Protein AF-A0A5J5ECA5-F1 (afdb_monomer)

Structure (mmCIF, N/CA/C/O backbone):
data_AF-A0A5J5ECA5-F1
#
_entry.id   AF-A0A5J5ECA5-F1
#
loop_
_atom_site.group_PDB
_atom_site.id
_atom_site.type_symbol
_atom_site.label_atom_id
_atom_site.label_alt_id
_atom_site.label_comp_id
_atom_site.label_asym_id
_atom_site.label_entity_id
_atom_site.label_seq_id
_atom_site.pdbx_PDB_ins_code
_atom_site.Cartn_x
_atom_site.Cartn_y
_atom_site.Cartn_z
_atom_site.occupancy
_atom_site.B_iso_or_equiv
_atom_site.auth_seq_id
_atom_site.auth_comp_id
_atom_site.auth_asym_id
_atom_site.auth_atom_id
_atom_site.pdbx_PDB_model_num
ATOM 1 N N . MET A 1 1 ? -21.189 52.607 -42.558 1.00 38.62 1 MET A N 1
ATOM 2 C CA . MET A 1 1 ? -21.242 53.157 -41.183 1.00 38.62 1 MET A CA 1
ATOM 3 C C . MET A 1 1 ? -22.085 52.185 -40.364 1.00 38.62 1 MET A C 1
ATOM 5 O O . MET A 1 1 ? -23.172 51.884 -40.812 1.00 38.62 1 MET A O 1
ATOM 9 N N . ALA A 1 2 ? -21.655 51.564 -39.273 1.00 38.00 2 ALA A N 1
ATOM 10 C CA . ALA A 1 2 ? -20.542 51.859 -38.390 1.00 38.00 2 ALA A CA 1
ATOM 11 C C . ALA A 1 2 ? -19.877 50.557 -37.911 1.00 38.00 2 ALA A C 1
ATOM 13 O O . ALA A 1 2 ? -20.542 49.594 -37.538 1.00 38.00 2 ALA A O 1
ATOM 14 N N . HIS A 1 3 ? -18.547 50.570 -37.918 1.00 39.69 3 HIS A N 1
ATOM 15 C CA . HIS A 1 3 ? -17.727 49.720 -37.071 1.00 39.69 3 HIS A CA 1
ATOM 16 C C . HIS A 1 3 ? -17.875 50.184 -35.621 1.00 39.69 3 HIS A C 1
ATOM 18 O O . HIS A 1 3 ? -17.801 51.384 -35.381 1.00 39.69 3 HIS A O 1
ATOM 24 N N . HIS A 1 4 ? -18.006 49.246 -34.681 1.00 34.12 4 HIS A N 1
ATOM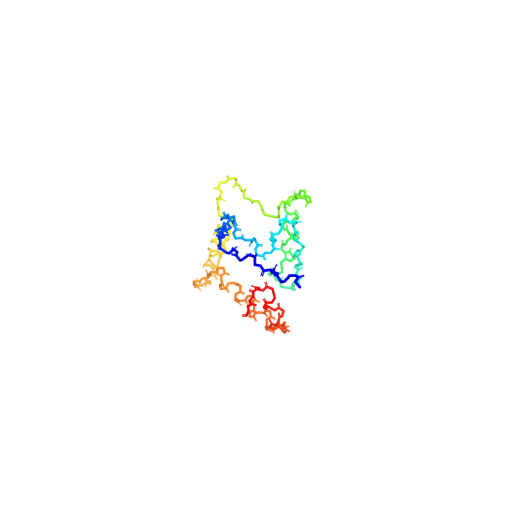 25 C CA . HIS A 1 4 ? -17.319 49.292 -33.383 1.00 34.12 4 HIS A CA 1
ATOM 26 C C . HIS A 1 4 ? -17.554 47.995 -32.592 1.00 34.12 4 HIS A C 1
ATOM 28 O O . HIS A 1 4 ? -18.644 47.776 -32.072 1.00 34.12 4 HIS A O 1
ATOM 34 N N . PRO A 1 5 ? -16.509 47.175 -32.399 1.00 38.56 5 PRO A N 1
ATOM 35 C CA . PRO A 1 5 ? -16.387 46.376 -31.195 1.00 38.56 5 PRO A CA 1
ATOM 36 C C . PRO A 1 5 ? -15.139 46.825 -30.432 1.00 38.56 5 PRO A C 1
ATOM 38 O O . PRO A 1 5 ? -14.019 46.637 -30.896 1.00 38.56 5 PRO A O 1
ATOM 41 N N . GLN A 1 6 ? -15.340 47.415 -29.259 1.00 38.03 6 GLN A N 1
ATOM 42 C CA . GLN A 1 6 ? -14.415 47.425 -28.121 1.00 38.03 6 GLN A CA 1
ATOM 43 C C . GLN A 1 6 ? -15.331 47.474 -26.886 1.00 38.03 6 GLN A C 1
ATOM 45 O O . GLN A 1 6 ? -16.326 48.186 -26.897 1.00 38.03 6 GLN A O 1
ATOM 50 N N . ILE A 1 7 ? -15.133 46.656 -25.855 1.00 32.62 7 ILE A N 1
ATOM 51 C CA . ILE A 1 7 ? -14.225 46.992 -24.758 1.00 32.62 7 ILE A CA 1
ATOM 52 C C . ILE A 1 7 ? -13.631 45.714 -24.156 1.00 32.62 7 ILE A C 1
ATOM 54 O O . ILE A 1 7 ? -14.316 44.759 -23.795 1.00 32.62 7 ILE A O 1
ATOM 58 N N . ARG A 1 8 ? -12.311 45.763 -24.011 1.00 38.69 8 ARG A N 1
ATOM 59 C CA . ARG A 1 8 ? -11.458 44.854 -23.258 1.00 38.69 8 ARG A CA 1
ATOM 60 C C . ARG A 1 8 ? -11.499 45.263 -21.780 1.00 38.69 8 ARG A C 1
ATOM 62 O O . ARG A 1 8 ? -11.117 46.385 -21.469 1.00 38.69 8 ARG A O 1
ATOM 69 N N . THR A 1 9 ? -11.862 44.359 -20.871 1.00 34.31 9 THR A N 1
ATOM 70 C CA . THR A 1 9 ? -11.524 44.478 -19.439 1.00 34.31 9 THR A CA 1
ATOM 71 C C . THR A 1 9 ? -11.070 43.126 -18.876 1.00 34.31 9 THR A C 1
ATOM 73 O O . THR A 1 9 ? -11.844 42.252 -18.507 1.00 34.31 9 THR A O 1
ATOM 76 N N . SER A 1 10 ? -9.752 42.958 -18.813 1.00 37.59 10 SER A N 1
ATOM 77 C CA . SER A 1 10 ? -9.074 42.200 -17.750 1.00 37.59 10 SER A CA 1
ATOM 78 C C . SER A 1 10 ? -8.811 43.195 -16.601 1.00 37.59 10 SER A C 1
ATOM 80 O O . SER A 1 10 ? -8.704 44.380 -16.926 1.00 37.59 10 SER A O 1
ATOM 82 N N . PRO A 1 11 ? -8.641 42.842 -15.307 1.00 44.88 11 PRO A N 1
ATOM 83 C CA . PRO A 1 11 ? -8.675 41.538 -14.641 1.00 44.88 11 PRO A CA 1
ATOM 84 C C . PRO A 1 11 ? -9.573 41.515 -13.376 1.00 44.88 11 PRO A C 1
ATOM 86 O O . PRO A 1 11 ? -9.622 42.461 -12.593 1.00 44.88 11 PRO A O 1
ATOM 89 N N . ARG A 1 12 ? -10.133 40.354 -13.029 1.00 36.66 12 ARG A N 1
ATOM 90 C CA . ARG A 1 12 ? -10.183 39.943 -11.615 1.00 36.66 12 ARG A CA 1
ATOM 91 C C . ARG A 1 12 ? -9.714 38.506 -11.539 1.00 36.66 12 ARG A C 1
ATOM 93 O O . ARG A 1 12 ? -10.473 37.580 -11.810 1.00 36.66 12 ARG A O 1
ATOM 10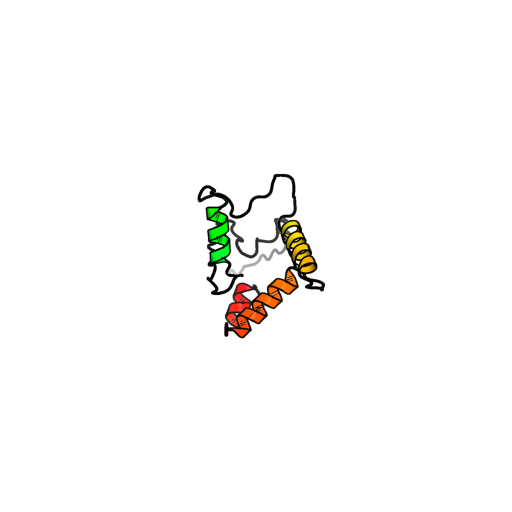0 N N . ARG A 1 13 ? -8.446 38.329 -11.154 1.00 43.25 13 ARG A N 1
ATOM 101 C CA . ARG A 1 13 ? -7.990 37.077 -10.553 1.00 43.25 13 ARG A CA 1
ATOM 102 C C . ARG A 1 13 ? -8.847 36.870 -9.307 1.00 43.25 13 ARG A C 1
ATOM 104 O O . ARG A 1 13 ? -8.543 37.405 -8.246 1.00 43.25 13 ARG A O 1
ATOM 111 N N . ARG A 1 14 ? -9.947 36.133 -9.441 1.00 38.09 14 ARG A N 1
ATOM 112 C CA . ARG A 1 14 ? -10.485 35.402 -8.303 1.00 38.09 14 ARG A CA 1
ATOM 113 C C . ARG A 1 14 ? -9.463 34.311 -8.034 1.00 38.09 14 ARG A C 1
ATOM 115 O O . ARG A 1 14 ? -9.365 33.357 -8.798 1.00 38.09 14 ARG A O 1
ATOM 122 N N . LEU A 1 15 ? -8.638 34.531 -7.012 1.00 42.97 15 LEU A N 1
ATOM 123 C CA . LEU A 1 15 ? -7.931 33.444 -6.349 1.00 42.97 15 LEU A CA 1
ATOM 124 C C . LEU A 1 15 ? -8.984 32.362 -6.076 1.00 42.97 15 LEU A C 1
ATOM 126 O O . LEU A 1 15 ? -10.009 32.690 -5.467 1.00 42.97 15 LEU A O 1
ATOM 130 N N . PRO A 1 16 ? -8.816 31.130 -6.582 1.00 42.03 16 PRO A N 1
ATOM 131 C CA . PRO A 1 16 ? -9.737 30.074 -6.220 1.00 42.03 16 PRO A CA 1
ATOM 132 C C . PRO A 1 16 ? -9.670 29.904 -4.698 1.00 42.03 16 PRO A C 1
ATOM 134 O O . PRO A 1 16 ? -8.580 30.010 -4.122 1.00 42.03 16 PRO A O 1
ATOM 137 N N . PRO A 1 17 ? -10.818 29.694 -4.034 1.00 40.91 17 PRO A N 1
ATOM 138 C CA . PRO A 1 17 ? -10.808 29.375 -2.623 1.00 40.91 17 PRO A CA 1
ATOM 139 C C . PRO A 1 17 ? -9.938 28.131 -2.435 1.00 40.91 17 PRO A C 1
ATOM 141 O O . PRO A 1 17 ? -10.067 27.151 -3.171 1.00 40.91 17 PRO A O 1
ATOM 144 N N . LEU A 1 18 ? -9.009 28.228 -1.486 1.00 47.09 18 LEU A N 1
ATOM 145 C CA . LEU A 1 18 ? -8.214 27.129 -0.957 1.00 47.09 18 LEU A CA 1
ATOM 146 C C . LEU A 1 18 ? -9.169 26.084 -0.370 1.00 47.09 18 LEU A C 1
ATOM 148 O O . LEU A 1 18 ? -9.422 26.069 0.828 1.00 47.09 18 LEU A O 1
ATOM 152 N N . PHE A 1 19 ? -9.724 25.235 -1.226 1.00 42.56 19 PHE A N 1
ATOM 153 C CA . PHE A 1 19 ? -10.330 23.980 -0.827 1.00 42.56 19 PHE A CA 1
ATOM 154 C C . PHE A 1 19 ? -9.433 22.880 -1.357 1.00 42.56 19 PHE A C 1
ATOM 156 O O . PHE A 1 19 ? -9.286 22.716 -2.565 1.00 42.56 19 PHE A O 1
ATOM 163 N N . ASP A 1 20 ? -8.768 22.250 -0.393 1.00 40.91 20 ASP A N 1
ATOM 164 C CA . ASP A 1 20 ? -8.301 20.874 -0.351 1.00 40.91 20 ASP A CA 1
ATOM 165 C C . ASP A 1 20 ? -7.844 20.265 -1.670 1.00 40.91 20 ASP A C 1
ATOM 167 O O . ASP A 1 20 ? -8.610 20.081 -2.612 1.00 40.91 20 ASP A O 1
ATOM 171 N N . THR A 1 21 ? -6.574 19.852 -1.683 1.00 39.47 21 THR A N 1
ATOM 172 C CA . THR A 1 21 ? -6.002 18.978 -2.708 1.00 39.47 21 THR A CA 1
ATOM 173 C C . THR A 1 21 ? -7.065 17.988 -3.191 1.00 39.47 21 THR A C 1
ATOM 175 O O . THR A 1 21 ? -7.519 17.187 -2.362 1.00 39.47 21 THR A O 1
ATOM 178 N N . PRO A 1 22 ? -7.494 18.027 -4.469 1.00 46.09 22 PRO A N 1
ATOM 179 C CA . PRO A 1 22 ? -8.467 17.068 -4.961 1.00 46.09 22 PRO A CA 1
ATOM 180 C C . PRO A 1 22 ? -7.918 15.695 -4.606 1.00 46.09 22 PRO A C 1
ATOM 182 O O . PRO A 1 22 ? -6.746 15.409 -4.893 1.00 46.09 22 PRO A O 1
ATOM 185 N N . ARG A 1 23 ? -8.704 14.882 -3.883 1.00 58.31 23 ARG A N 1
ATOM 186 C CA . ARG A 1 23 ? -8.311 13.499 -3.602 1.00 58.31 23 ARG A CA 1
ATOM 187 C C . ARG A 1 23 ? -7.949 12.929 -4.963 1.00 58.31 23 ARG A C 1
ATOM 189 O O . ARG A 1 23 ? -8.806 12.887 -5.836 1.00 58.31 23 ARG A O 1
ATOM 196 N N . LYS A 1 24 ? -6.670 12.597 -5.170 1.00 61.34 24 LYS A N 1
ATOM 197 C CA . LYS A 1 24 ? -6.104 12.319 -6.507 1.00 61.34 24 LYS A CA 1
ATOM 198 C C . LYS A 1 24 ? -6.906 11.283 -7.297 1.00 61.34 24 LYS A C 1
ATOM 200 O O . LYS A 1 24 ? -6.836 11.247 -8.515 1.00 61.34 24 LYS A O 1
ATOM 205 N N . THR A 1 25 ? -7.646 10.456 -6.577 1.00 58.72 25 THR A N 1
ATOM 206 C CA . THR A 1 25 ? -8.474 9.370 -7.069 1.00 58.72 25 THR A CA 1
ATOM 207 C C . THR A 1 25 ? -9.977 9.662 -7.089 1.00 58.72 25 THR A C 1
ATOM 209 O O . THR A 1 25 ? -10.683 8.920 -7.746 1.00 58.72 25 THR A O 1
ATOM 212 N N . ASP A 1 26 ? -10.486 10.700 -6.420 1.00 72.38 26 ASP A N 1
ATOM 213 C CA . ASP A 1 26 ? -11.919 11.048 -6.404 1.00 72.38 26 ASP A CA 1
ATOM 214 C C . ASP A 1 26 ? -12.122 12.574 -6.270 1.00 72.38 26 ASP A C 1
ATOM 216 O O . ASP A 1 26 ? -12.480 13.076 -5.199 1.00 72.38 26 ASP A O 1
ATOM 220 N N . PRO A 1 27 ? -11.828 13.346 -7.334 1.00 68.44 27 PRO A N 1
ATOM 221 C CA . PRO A 1 27 ? -11.912 14.806 -7.305 1.00 68.44 27 PRO A CA 1
ATOM 222 C C . PRO A 1 27 ? -13.347 15.328 -7.149 1.00 68.44 27 PRO A C 1
ATOM 224 O O . PRO A 1 27 ? -13.529 16.442 -6.667 1.00 68.44 27 PRO A O 1
ATOM 227 N N . PHE A 1 28 ? -14.353 14.532 -7.525 1.00 78.25 28 PHE A N 1
ATOM 228 C CA . PHE A 1 28 ? -15.769 14.904 -7.452 1.00 78.25 28 PHE A CA 1
ATOM 229 C C . PHE A 1 28 ? -16.488 14.330 -6.223 1.00 78.25 28 PHE A C 1
ATOM 231 O O . PHE A 1 28 ? -17.665 14.616 -6.031 1.00 78.25 28 PHE A O 1
ATOM 238 N N . GLN A 1 29 ? -15.783 13.565 -5.379 1.00 72.06 29 GLN A N 1
ATOM 239 C CA . GLN A 1 29 ? -16.308 12.929 -4.162 1.00 72.06 29 GLN A CA 1
ATOM 240 C C . GLN A 1 29 ? -17.515 12.009 -4.412 1.00 72.06 29 GLN A C 1
ATOM 242 O O . GLN A 1 29 ? -18.376 11.849 -3.548 1.00 72.06 29 GLN A O 1
ATOM 247 N N . VAL A 1 30 ? -17.588 11.407 -5.600 1.00 78.62 30 VAL A N 1
ATOM 248 C CA . VAL A 1 30 ? -18.697 10.527 -6.010 1.00 78.62 30 VAL A CA 1
ATOM 249 C C . VAL A 1 30 ? -18.438 9.060 -5.664 1.00 78.62 30 VAL A C 1
ATOM 251 O O . VAL A 1 30 ? -19.320 8.219 -5.827 1.00 78.62 30 VAL A O 1
ATOM 254 N N . GLY A 1 31 ? -17.244 8.748 -5.157 1.00 74.94 31 GLY A N 1
ATOM 255 C CA . GLY A 1 31 ? -16.775 7.387 -4.967 1.00 74.94 31 GLY A CA 1
ATOM 256 C C . GLY A 1 31 ? -16.215 6.802 -6.261 1.00 74.94 31 GLY A C 1
ATOM 257 O O . GLY A 1 31 ? -16.716 7.030 -7.360 1.00 74.94 31 GLY A O 1
ATOM 258 N N . ILE A 1 32 ? -15.152 6.013 -6.125 1.00 79.38 32 ILE A N 1
ATOM 259 C CA . ILE A 1 32 ? -14.544 5.294 -7.243 1.00 79.38 32 ILE A CA 1
ATOM 260 C C . ILE A 1 32 ? -14.492 3.799 -6.970 1.00 79.38 32 ILE A C 1
ATOM 262 O O . ILE A 1 32 ? -14.313 3.358 -5.833 1.00 79.38 32 ILE A O 1
ATOM 266 N N . THR A 1 33 ? -14.601 3.015 -8.039 1.00 81.19 33 THR A N 1
ATOM 267 C CA . THR A 1 33 ? -14.360 1.574 -7.972 1.00 81.19 33 THR A CA 1
ATOM 268 C C . THR A 1 33 ? -12.862 1.317 -8.076 1.00 81.19 33 THR A C 1
ATOM 270 O O . THR A 1 33 ? -12.231 1.683 -9.066 1.00 81.19 33 THR A O 1
ATOM 273 N N . ILE A 1 34 ? -12.290 0.685 -7.049 1.00 79.62 34 ILE A N 1
ATOM 274 C CA . ILE A 1 34 ? -10.889 0.256 -7.038 1.00 79.62 34 ILE A CA 1
ATOM 275 C C . ILE A 1 34 ? -10.854 -1.248 -7.292 1.00 79.62 34 ILE A C 1
ATOM 277 O O . ILE A 1 34 ? -11.279 -2.040 -6.450 1.00 79.62 34 ILE A O 1
ATOM 281 N N . THR A 1 35 ? -10.320 -1.647 -8.443 1.00 84.00 35 THR A N 1
ATOM 282 C CA . THR A 1 35 ? -10.096 -3.060 -8.759 1.00 84.00 35 THR A CA 1
ATOM 283 C C . THR A 1 35 ? -8.823 -3.547 -8.076 1.00 84.00 35 THR A C 1
ATOM 285 O O . THR A 1 35 ? -7.755 -2.960 -8.241 1.00 84.00 35 THR A O 1
ATOM 288 N N . ILE A 1 36 ? -8.925 -4.641 -7.319 1.00 84.25 36 ILE A N 1
ATOM 289 C CA . ILE A 1 36 ? -7.796 -5.267 -6.623 1.00 84.25 36 ILE A CA 1
ATOM 290 C C . ILE A 1 36 ? -7.518 -6.621 -7.274 1.00 84.25 36 ILE A C 1
ATOM 292 O O . ILE A 1 36 ? -8.378 -7.501 -7.275 1.00 84.25 36 ILE A O 1
ATOM 296 N N . ALA A 1 37 ? -6.313 -6.792 -7.815 1.00 85.50 37 ALA A N 1
ATOM 297 C CA . ALA A 1 37 ? -5.895 -8.044 -8.436 1.00 85.50 37 ALA A CA 1
ATOM 298 C C . ALA A 1 37 ? -5.507 -9.093 -7.381 1.00 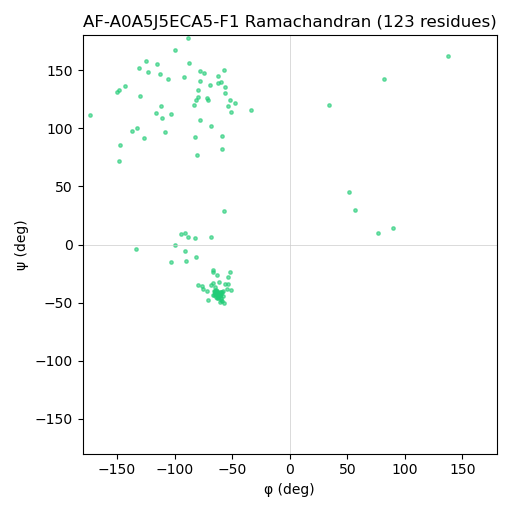85.50 37 ALA A C 1
ATOM 300 O O . ALA A 1 37 ? -4.871 -8.780 -6.372 1.00 85.50 37 ALA A O 1
ATOM 301 N N . ALA A 1 38 ? -5.879 -10.351 -7.617 1.00 90.00 38 ALA A N 1
ATOM 302 C CA . ALA A 1 38 ? -5.439 -11.466 -6.788 1.00 90.00 38 ALA A CA 1
ATOM 303 C C . ALA A 1 38 ? -4.015 -11.896 -7.177 1.00 90.00 38 ALA A C 1
ATOM 305 O O . ALA A 1 38 ? -3.727 -12.084 -8.354 1.00 90.00 38 ALA A O 1
ATOM 306 N N . GLY A 1 39 ? -3.151 -12.085 -6.178 1.00 86.62 39 GLY A N 1
ATOM 307 C CA . GLY A 1 39 ? -1.866 -12.776 -6.314 1.00 86.62 39 GLY A CA 1
ATOM 308 C C . GLY A 1 39 ? -1.946 -14.228 -5.831 1.00 86.62 39 GLY A C 1
ATOM 309 O O . GLY A 1 39 ? -2.907 -14.617 -5.160 1.00 86.62 39 GLY A O 1
ATOM 310 N N . SER A 1 40 ? -0.929 -15.027 -6.149 1.00 86.12 40 SER A N 1
ATOM 311 C CA . SER A 1 40 ? -0.797 -16.422 -5.695 1.00 86.12 40 SER A CA 1
ATOM 312 C C . SER A 1 40 ? -0.046 -16.567 -4.365 1.00 86.12 40 SER A C 1
ATOM 314 O O . SER A 1 40 ? -0.106 -17.623 -3.738 1.00 86.12 40 SER A O 1
ATOM 316 N N . ASP A 1 41 ? 0.641 -15.518 -3.916 1.00 86.88 41 ASP A N 1
ATOM 317 C CA . ASP A 1 41 ? 1.500 -15.541 -2.734 1.00 86.88 41 ASP A CA 1
ATOM 318 C C . ASP A 1 41 ? 0.769 -15.209 -1.414 1.00 86.88 41 ASP A C 1
ATOM 320 O O . ASP A 1 41 ? -0.435 -14.926 -1.356 1.00 86.88 41 ASP A O 1
ATOM 324 N N . ALA A 1 42 ? 1.523 -15.263 -0.312 1.00 85.31 42 ALA A N 1
ATOM 325 C CA . ALA A 1 42 ? 1.036 -14.925 1.023 1.00 85.31 42 ALA A CA 1
ATOM 326 C C . ALA A 1 42 ? 0.682 -13.434 1.189 1.00 85.31 42 ALA A C 1
ATOM 328 O O . ALA A 1 42 ? -0.120 -13.101 2.059 1.00 85.31 42 ALA A O 1
ATOM 329 N N . ALA A 1 43 ? 1.233 -12.557 0.348 1.00 83.44 43 ALA A 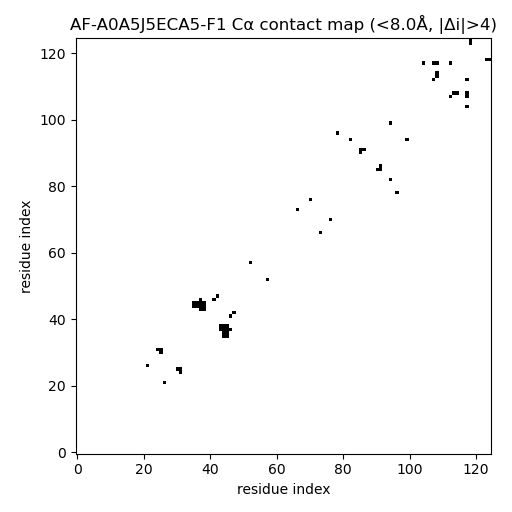N 1
ATOM 330 C CA . ALA A 1 43 ? 0.960 -11.125 0.323 1.00 83.44 43 ALA A CA 1
ATOM 331 C C . ALA A 1 43 ? -0.236 -10.759 -0.582 1.00 83.44 43 ALA A C 1
ATOM 333 O O . ALA A 1 43 ? -0.538 -9.576 -0.755 1.00 83.44 43 ALA A O 1
ATOM 334 N N . CYS A 1 44 ? -0.962 -11.749 -1.121 1.00 88.31 44 CYS A N 1
ATOM 335 C CA . CYS A 1 44 ? -2.138 -11.530 -1.954 1.00 88.31 44 CYS A CA 1
ATOM 336 C C . CYS A 1 44 ? -3.173 -10.622 -1.251 1.00 88.31 44 CYS A C 1
ATOM 338 O O . CYS A 1 44 ? -3.739 -10.996 -0.209 1.00 88.31 44 CYS A O 1
ATOM 340 N N . PRO A 1 45 ? -3.498 -9.449 -1.830 1.00 89.75 45 PRO A N 1
ATOM 341 C CA . PRO A 1 45 ? -4.393 -8.488 -1.191 1.00 89.75 45 PRO A CA 1
ATOM 342 C C . PRO A 1 45 ? -5.831 -9.015 -1.116 1.00 89.75 45 PRO A C 1
ATOM 344 O O . PRO A 1 45 ? -6.512 -8.806 -0.116 1.00 89.75 45 PRO A O 1
ATOM 347 N N . VAL A 1 46 ? -6.281 -9.782 -2.116 1.00 93.94 46 VAL A N 1
ATOM 348 C CA . VAL A 1 46 ? -7.620 -10.398 -2.125 1.00 93.94 46 VAL A CA 1
ATOM 349 C C . VAL A 1 46 ? -7.762 -11.439 -1.013 1.00 93.94 46 VAL A C 1
ATOM 351 O O . VAL A 1 46 ? -8.777 -11.460 -0.313 1.00 93.94 46 VAL A O 1
ATOM 354 N N . LYS A 1 47 ? -6.749 -12.293 -0.806 1.00 94.25 47 LYS A N 1
ATOM 355 C CA . LYS A 1 47 ? -6.751 -13.290 0.278 1.00 94.25 47 LYS A CA 1
ATOM 356 C C . LYS A 1 47 ? -6.786 -12.605 1.646 1.00 94.25 47 LYS A C 1
ATOM 358 O O . LYS A 1 47 ? -7.575 -12.999 2.505 1.00 94.25 47 LYS A O 1
ATOM 363 N N . SER A 1 48 ? -5.995 -11.547 1.805 1.00 91.44 48 SER A N 1
ATOM 364 C CA . SER A 1 48 ? -5.931 -10.744 3.029 1.00 91.44 48 SER A CA 1
ATOM 365 C C . SER A 1 48 ? -7.259 -10.042 3.332 1.00 91.44 48 SER A C 1
ATOM 367 O O . SER A 1 48 ? -7.756 -10.133 4.453 1.00 91.44 48 SER A O 1
ATOM 369 N N . LEU A 1 49 ? -7.896 -9.425 2.332 1.00 91.94 49 LEU A N 1
ATOM 370 C CA . LEU A 1 49 ? -9.207 -8.781 2.482 1.00 91.94 49 LEU A CA 1
ATOM 371 C C . LEU A 1 49 ? -10.317 -9.778 2.817 1.00 91.94 49 LEU A C 1
ATOM 373 O O . LEU A 1 49 ? -11.129 -9.524 3.701 1.00 91.94 49 LEU A O 1
ATOM 377 N N . ARG A 1 50 ? -10.329 -10.951 2.175 1.00 92.56 50 ARG A N 1
ATOM 378 C CA . ARG A 1 50 ? -11.281 -12.019 2.524 1.00 92.56 50 ARG A CA 1
ATOM 379 C C . ARG A 1 50 ? -11.120 -12.462 3.975 1.00 92.56 50 ARG A C 1
ATOM 381 O O . ARG A 1 50 ? -12.120 -12.695 4.649 1.00 92.56 50 ARG A O 1
ATOM 388 N N . HIS A 1 51 ? -9.884 -12.588 4.460 1.00 92.38 51 HIS A N 1
ATOM 389 C CA . HIS A 1 51 ? -9.633 -12.900 5.866 1.00 92.38 51 HIS A CA 1
ATOM 390 C C . HIS A 1 51 ? -10.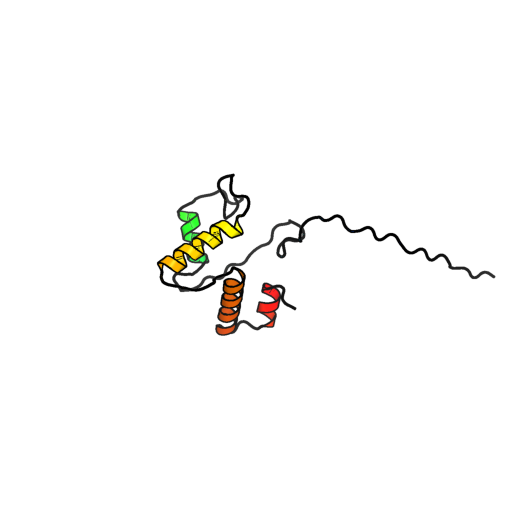120 -11.774 6.789 1.00 92.38 51 HIS A C 1
ATOM 392 O O . HIS A 1 51 ? -10.782 -12.056 7.788 1.00 92.38 51 HIS A O 1
ATOM 398 N N . LEU A 1 52 ? -9.865 -10.513 6.421 1.00 89.62 52 LEU A N 1
ATOM 399 C CA . LEU A 1 52 ? -10.343 -9.342 7.155 1.00 89.62 52 LEU A CA 1
ATOM 400 C C . LEU A 1 52 ? -11.872 -9.354 7.293 1.00 89.62 52 LEU A C 1
ATOM 402 O O . LEU A 1 52 ? -12.362 -9.265 8.412 1.00 89.62 52 LEU A O 1
ATOM 406 N N . PHE A 1 53 ? -12.616 -9.547 6.201 1.00 90.44 53 PHE A N 1
ATOM 407 C CA . PHE A 1 53 ? -14.086 -9.574 6.229 1.00 90.44 53 PHE A CA 1
ATOM 408 C C . PHE A 1 53 ? -14.663 -10.764 6.997 1.00 90.44 53 PHE A C 1
ATOM 410 O O . PHE A 1 53 ? -15.701 -10.637 7.641 1.00 90.44 53 PHE A O 1
ATOM 417 N N . LYS A 1 54 ? -13.990 -11.921 6.970 1.00 91.75 54 LYS A N 1
ATOM 418 C CA . LYS A 1 54 ? -14.389 -13.071 7.796 1.00 91.75 54 LYS A CA 1
ATOM 419 C C . LYS A 1 54 ? -14.234 -12.776 9.287 1.00 91.75 54 LYS A C 1
ATOM 421 O O . LYS A 1 54 ? -15.074 -13.196 10.075 1.00 91.75 54 LYS A O 1
ATOM 426 N N . LYS A 1 55 ? -13.157 -12.081 9.663 1.00 91.06 55 LYS A N 1
ATOM 427 C CA . LYS A 1 55 ? -12.839 -11.752 11.057 1.00 91.06 55 LYS A CA 1
ATOM 428 C C . LYS A 1 55 ? -13.639 -10.554 11.579 1.00 91.06 55 LYS A C 1
ATOM 430 O O . LYS A 1 55 ? -14.002 -10.537 12.749 1.00 91.06 55 LYS A O 1
ATOM 435 N N . TYR A 1 56 ? -13.912 -9.577 10.720 1.00 87.12 56 TYR A N 1
ATOM 436 C CA . TYR A 1 56 ? -14.619 -8.340 11.038 1.00 87.12 56 TYR A CA 1
ATOM 437 C C . TYR A 1 56 ? -15.785 -8.165 10.066 1.00 87.12 56 TYR A C 1
ATOM 439 O O . TYR A 1 56 ? -15.635 -7.602 8.981 1.00 87.12 56 TYR A O 1
ATOM 447 N N . GLN A 1 57 ? -16.951 -8.670 10.456 1.00 87.00 57 GLN A N 1
ATOM 448 C CA . GLN A 1 57 ? -18.173 -8.518 9.675 1.00 87.00 57 GLN A CA 1
ATOM 449 C C . GLN A 1 57 ? -18.727 -7.110 9.892 1.00 87.00 57 GLN A C 1
ATOM 451 O O . GLN A 1 57 ? -19.226 -6.787 10.968 1.00 87.00 57 GLN A O 1
ATOM 456 N N . LEU A 1 58 ? -18.604 -6.264 8.875 1.00 85.50 58 LEU A N 1
ATOM 457 C CA . LEU A 1 58 ? -19.149 -4.912 8.870 1.00 85.50 58 LEU A CA 1
ATOM 458 C C . LEU A 1 58 ? -20.244 -4.794 7.794 1.00 85.50 58 LEU A C 1
ATOM 460 O O . LEU A 1 58 ? -20.217 -5.549 6.819 1.00 85.50 58 LEU A O 1
ATOM 464 N N . PRO A 1 59 ? -21.197 -3.852 7.928 1.00 86.81 59 PRO A N 1
ATOM 465 C CA . PRO A 1 59 ? -22.195 -3.592 6.892 1.00 86.81 59 PRO A CA 1
ATOM 466 C C . PRO A 1 59 ? -21.552 -3.242 5.542 1.00 86.81 59 PRO A C 1
ATOM 468 O O . PRO A 1 59 ? -20.497 -2.612 5.503 1.00 86.81 59 PRO A O 1
ATOM 471 N N . THR A 1 60 ? -22.221 -3.562 4.434 1.00 82.31 60 THR A N 1
ATOM 472 C CA . THR A 1 60 ? -21.708 -3.357 3.063 1.00 82.31 60 THR A CA 1
ATOM 473 C C . THR A 1 60 ? -21.245 -1.926 2.773 1.00 82.31 60 THR A C 1
ATOM 475 O O . THR A 1 60 ? -20.275 -1.727 2.052 1.00 82.31 60 THR A O 1
ATOM 478 N N . PHE A 1 61 ? -21.910 -0.927 3.357 1.00 82.44 61 PHE A N 1
ATOM 479 C CA . PHE A 1 61 ? -21.597 0.495 3.160 1.00 82.44 61 PHE A CA 1
ATOM 480 C C . PHE A 1 61 ? -20.668 1.077 4.229 1.00 82.44 61 PHE A C 1
ATOM 482 O O . PHE A 1 61 ? -20.472 2.289 4.299 1.00 82.44 61 PHE A O 1
ATOM 489 N N . SER A 1 62 ? -20.110 0.231 5.093 1.00 82.69 62 SER A N 1
ATOM 490 C CA . SER A 1 62 ? -19.112 0.673 6.058 1.00 82.69 62 SER A CA 1
ATOM 491 C C . SER A 1 62 ? -17.764 0.924 5.369 1.00 82.69 62 SER A C 1
ATOM 493 O O . SER A 1 62 ? -17.413 0.248 4.398 1.00 82.69 62 SER A O 1
ATOM 495 N N . PRO A 1 63 ? -16.977 1.897 5.851 1.00 82.50 63 PRO A N 1
ATOM 496 C CA . PRO A 1 63 ? -15.631 2.107 5.339 1.00 82.50 63 PRO A CA 1
ATOM 497 C C . PRO A 1 63 ? -14.753 0.877 5.603 1.00 82.50 63 PRO A C 1
ATOM 499 O O . PRO A 1 63 ? -14.764 0.315 6.697 1.00 82.50 63 PRO A O 1
ATOM 502 N N . LEU A 1 64 ? -13.936 0.511 4.607 1.00 82.62 64 LEU A N 1
ATOM 503 C CA . LEU A 1 64 ? -13.061 -0.668 4.654 1.00 82.62 64 LEU A CA 1
ATOM 504 C C . LEU A 1 64 ? -12.099 -0.666 5.854 1.00 82.62 64 LEU A C 1
ATOM 506 O O . LEU A 1 64 ? -11.776 -1.716 6.403 1.00 82.62 64 LEU A O 1
ATOM 510 N N . PHE A 1 65 ? -11.649 0.521 6.261 1.00 79.25 65 PHE A N 1
ATOM 511 C CA . PHE A 1 65 ? -10.827 0.721 7.446 1.00 79.25 65 PHE A CA 1
ATOM 512 C C . PHE A 1 65 ? -11.431 1.844 8.288 1.00 79.25 65 PHE A C 1
ATOM 514 O O . PHE A 1 65 ? -11.666 2.945 7.787 1.00 79.25 65 PHE A O 1
ATOM 521 N N . THR A 1 66 ? -11.649 1.578 9.573 1.00 71.62 66 THR A N 1
ATOM 522 C CA . THR A 1 66 ? -12.053 2.572 10.573 1.00 71.62 66 THR A CA 1
ATOM 523 C C . THR A 1 66 ? -10.936 2.773 11.587 1.00 71.62 66 THR A C 1
ATOM 525 O O . THR A 1 66 ? -10.191 1.851 11.912 1.00 71.62 66 THR A O 1
ATOM 528 N N . LEU A 1 67 ? -10.810 3.996 12.098 1.00 65.75 67 LEU A N 1
ATOM 529 C CA . LEU A 1 67 ? -9.977 4.291 13.260 1.00 65.75 67 LEU A CA 1
ATOM 530 C C . LEU A 1 67 ? -10.890 4.528 14.459 1.00 65.75 67 LEU A C 1
ATOM 532 O O . LEU A 1 67 ? -11.929 5.179 14.331 1.00 65.75 67 LEU A O 1
ATOM 536 N N . SER A 1 68 ? -10.480 4.064 15.638 1.00 59.38 68 SER A N 1
ATOM 537 C CA . SER A 1 68 ? -11.016 4.597 16.891 1.00 59.38 68 SER A CA 1
ATOM 538 C C . SER A 1 68 ? -10.783 6.117 16.915 1.00 59.38 68 SER A C 1
ATOM 540 O O . SER A 1 68 ? -9.707 6.568 16.520 1.00 59.38 68 SER A O 1
ATOM 542 N N . ARG A 1 69 ? -11.811 6.880 17.318 1.00 50.22 69 ARG A N 1
ATOM 543 C CA . ARG A 1 69 ? -12.093 8.319 17.076 1.00 50.22 69 ARG A CA 1
ATOM 544 C C . ARG A 1 69 ? -11.039 9.374 17.508 1.00 50.22 69 ARG A C 1
ATOM 546 O O . ARG A 1 69 ? -11.400 10.513 17.776 1.00 50.22 69 ARG A O 1
ATOM 553 N N . ASN A 1 70 ? -9.746 9.059 17.548 1.00 51.31 70 ASN A N 1
ATOM 554 C CA . ASN A 1 70 ? -8.719 9.892 18.183 1.00 51.31 70 ASN A CA 1
ATOM 555 C C . ASN A 1 70 ? -7.463 10.091 17.314 1.00 51.31 70 ASN A C 1
ATOM 557 O O . ASN A 1 70 ? -6.545 10.791 17.726 1.00 51.31 70 ASN A O 1
ATOM 561 N N . LEU A 1 71 ? -7.369 9.453 16.142 1.00 51.16 71 LEU A N 1
ATOM 562 C CA . LEU A 1 71 ? -6.157 9.473 15.318 1.00 51.16 71 LEU A CA 1
ATOM 563 C C . LEU A 1 71 ? -6.384 10.329 14.072 1.00 51.16 71 LEU A C 1
ATOM 565 O O . LEU A 1 71 ? -6.902 9.864 13.061 1.00 51.16 71 LEU A O 1
ATOM 569 N N . THR A 1 72 ? -5.963 11.589 14.137 1.00 47.66 72 THR A N 1
ATOM 570 C CA . THR A 1 72 ? -6.068 12.585 13.058 1.00 47.66 72 THR A CA 1
ATOM 571 C C . THR A 1 72 ? -5.177 12.306 11.837 1.00 47.66 72 THR A C 1
ATOM 573 O O . THR A 1 72 ? -5.134 13.117 10.920 1.00 47.66 72 THR A O 1
ATOM 576 N N . THR A 1 73 ? -4.476 11.166 11.752 1.00 50.88 73 THR A N 1
ATOM 577 C CA . THR A 1 73 ? -3.660 10.812 10.571 1.00 50.88 73 THR A CA 1
ATOM 578 C C . THR A 1 73 ? -3.599 9.302 10.294 1.00 50.88 73 THR A C 1
ATOM 580 O O . THR A 1 73 ? -2.651 8.606 10.657 1.00 50.88 73 THR A O 1
ATOM 583 N N . THR A 1 74 ? -4.595 8.799 9.556 1.00 56.12 74 THR A N 1
ATOM 584 C CA . THR A 1 74 ? -4.737 7.403 9.083 1.00 56.12 74 THR A CA 1
ATOM 585 C C . THR A 1 74 ? -3.511 6.834 8.377 1.00 56.12 74 THR A C 1
ATOM 587 O O . THR A 1 74 ? -3.169 5.668 8.555 1.00 56.12 74 THR A O 1
ATOM 590 N N . VAL A 1 75 ? -2.835 7.645 7.562 1.00 56.91 75 VAL A N 1
ATOM 591 C CA . VAL A 1 75 ? -1.716 7.167 6.740 1.00 56.91 75 VAL A CA 1
ATOM 592 C C . VAL A 1 75 ? -0.461 6.967 7.589 1.00 56.91 75 VAL A C 1
ATOM 594 O O . VAL A 1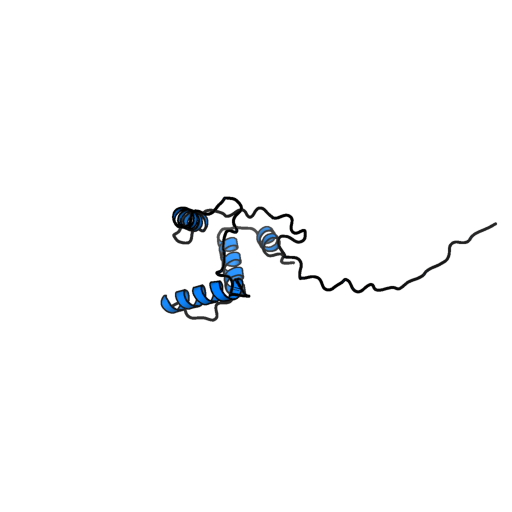 75 ? 0.274 6.010 7.373 1.00 56.91 75 VAL A O 1
ATOM 597 N N . ASN A 1 76 ? -0.235 7.819 8.593 1.00 60.94 76 ASN A N 1
ATOM 598 C CA . ASN A 1 76 ? 0.981 7.767 9.399 1.00 60.94 76 ASN A CA 1
ATOM 599 C C . ASN A 1 76 ? 0.962 6.610 10.399 1.00 60.94 76 ASN A C 1
ATOM 601 O O . ASN A 1 76 ? 1.993 5.968 10.581 1.00 60.94 76 ASN A O 1
ATOM 605 N N . SER A 1 77 ? -0.184 6.296 11.011 1.00 66.06 77 SER A N 1
ATOM 606 C CA . SER A 1 77 ? -0.278 5.233 12.023 1.00 66.06 77 SER A CA 1
ATOM 607 C C . SER A 1 77 ? -0.136 3.834 11.416 1.00 66.06 77 SER A C 1
ATOM 609 O O . SER A 1 77 ? 0.692 3.048 11.879 1.00 66.06 77 SER A O 1
ATOM 611 N N . ALA A 1 78 ? -0.863 3.541 10.332 1.00 71.00 78 ALA A N 1
ATOM 612 C CA . ALA A 1 78 ? -0.743 2.271 9.616 1.00 71.00 78 ALA A CA 1
ATOM 613 C C . ALA A 1 78 ? 0.673 2.082 9.054 1.00 71.00 78 ALA A C 1
ATOM 615 O O . ALA A 1 78 ? 1.280 1.026 9.215 1.00 71.00 78 ALA A O 1
ATOM 616 N N . PHE A 1 79 ? 1.240 3.142 8.473 1.00 75.94 79 PHE A N 1
ATOM 617 C CA . PHE A 1 79 ? 2.597 3.117 7.946 1.00 75.94 79 PHE A CA 1
ATOM 618 C C . PHE A 1 79 ? 3.661 2.918 9.033 1.00 75.94 79 PHE A C 1
ATOM 620 O O . PHE A 1 79 ? 4.606 2.151 8.848 1.00 75.94 79 PHE A O 1
ATOM 627 N N . THR A 1 80 ? 3.488 3.565 10.187 1.00 78.75 80 THR A N 1
ATOM 628 C CA . THR A 1 80 ? 4.353 3.366 11.357 1.00 78.75 80 THR A CA 1
ATOM 629 C C . THR A 1 80 ? 4.296 1.922 11.830 1.00 78.75 80 THR A C 1
ATOM 631 O O . THR A 1 80 ? 5.340 1.323 12.075 1.00 78.75 80 THR A O 1
ATOM 634 N N . ARG A 1 81 ? 3.104 1.315 11.883 1.00 83.06 81 ARG A N 1
ATOM 635 C CA . ARG A 1 81 ? 2.980 -0.095 12.265 1.00 83.06 81 ARG A CA 1
ATOM 636 C C . ARG A 1 81 ? 3.686 -1.022 11.274 1.00 83.06 81 ARG A C 1
ATOM 638 O O . ARG A 1 81 ? 4.396 -1.922 11.710 1.00 83.06 81 ARG A O 1
ATOM 645 N N . THR A 1 82 ? 3.559 -0.777 9.970 1.00 83.44 82 THR A N 1
ATOM 646 C CA . THR A 1 82 ? 4.286 -1.546 8.947 1.00 83.44 82 THR A CA 1
ATOM 647 C C . THR A 1 82 ? 5.799 -1.418 9.109 1.00 83.44 82 THR A C 1
ATOM 649 O O . THR A 1 82 ? 6.507 -2.413 8.988 1.00 83.44 82 THR A O 1
ATOM 652 N N . LYS A 1 83 ? 6.310 -0.220 9.424 1.00 84.69 83 LYS A N 1
ATOM 653 C CA . LYS A 1 83 ? 7.740 -0.015 9.708 1.00 84.69 83 LYS A CA 1
ATOM 654 C C . LYS A 1 83 ? 8.222 -0.842 10.894 1.00 84.69 83 LYS A C 1
ATOM 656 O O . LYS A 1 83 ? 9.268 -1.466 10.785 1.00 84.69 83 LYS A O 1
ATOM 661 N N . VAL A 1 84 ? 7.470 -0.843 11.994 1.00 86.88 84 VAL A N 1
ATOM 662 C CA . VAL A 1 84 ? 7.810 -1.630 13.189 1.00 86.88 84 VAL A CA 1
ATOM 663 C C . VAL A 1 84 ? 7.892 -3.115 12.841 1.00 86.88 84 VAL A C 1
ATOM 665 O O . VAL A 1 84 ? 8.911 -3.736 13.112 1.00 86.88 84 VAL A O 1
ATOM 668 N N . ILE A 1 85 ? 6.887 -3.651 12.143 1.00 88.56 85 ILE A N 1
ATOM 669 C CA . ILE A 1 85 ? 6.870 -5.063 11.726 1.00 88.56 85 ILE A CA 1
ATOM 670 C C . ILE A 1 85 ? 8.068 -5.391 10.823 1.00 88.56 85 ILE A C 1
ATOM 672 O O . ILE A 1 85 ? 8.699 -6.429 10.980 1.00 88.56 85 ILE A O 1
ATOM 676 N N . LEU A 1 86 ? 8.413 -4.512 9.879 1.00 88.38 86 LEU A N 1
ATOM 677 C CA . LEU A 1 86 ? 9.575 -4.723 9.012 1.00 88.38 86 LEU A CA 1
ATOM 678 C C . LEU A 1 86 ? 10.889 -4.756 9.798 1.00 88.38 86 LEU A C 1
ATOM 680 O O . LEU A 1 86 ? 11.730 -5.607 9.521 1.00 88.38 86 LEU A O 1
ATOM 684 N N . LEU A 1 87 ? 11.045 -3.878 10.791 1.00 89.75 87 LEU A N 1
ATOM 685 C CA . LEU A 1 87 ? 12.213 -3.883 11.672 1.00 89.75 87 LEU A CA 1
ATOM 686 C C . LEU A 1 87 ? 12.292 -5.172 12.501 1.00 89.75 87 LEU A C 1
ATOM 688 O O . LEU A 1 87 ? 13.368 -5.755 12.597 1.00 89.75 87 LEU A O 1
ATOM 692 N N . GLU A 1 88 ? 11.166 -5.647 13.040 1.00 90.38 88 GLU A N 1
ATOM 693 C CA . GLU A 1 88 ? 11.080 -6.923 13.771 1.00 90.38 88 GLU A CA 1
ATOM 694 C C . GLU A 1 88 ? 11.447 -8.128 12.889 1.00 90.38 88 GLU A C 1
ATOM 696 O O . GLU A 1 88 ? 12.036 -9.093 13.369 1.00 90.38 88 GLU A O 1
ATOM 701 N N . LEU A 1 89 ? 11.160 -8.058 11.586 1.00 90.69 89 LEU A N 1
ATOM 702 C CA . LEU A 1 89 ? 11.538 -9.072 10.596 1.00 90.69 89 LEU A CA 1
ATOM 703 C C . LEU A 1 89 ? 12.983 -8.925 10.082 1.00 90.69 89 LEU A C 1
ATOM 705 O O . LEU A 1 89 ? 13.377 -9.636 9.158 1.00 90.69 89 LEU A O 1
ATOM 709 N N . GLY A 1 90 ? 13.775 -8.002 10.637 1.00 91.88 90 GLY A N 1
ATOM 710 C CA . GLY A 1 90 ? 15.164 -7.764 10.229 1.00 91.88 90 GLY A CA 1
ATOM 711 C C . GLY A 1 90 ? 15.318 -6.975 8.924 1.00 91.88 90 GLY A C 1
ATOM 712 O O . GLY A 1 90 ? 16.428 -6.850 8.406 1.00 91.88 90 GLY A O 1
ATOM 713 N N . VAL A 1 91 ? 14.234 -6.408 8.385 1.00 87.88 91 VAL A N 1
ATOM 714 C CA . VAL A 1 91 ? 14.275 -5.546 7.197 1.00 87.88 91 VAL A CA 1
ATOM 715 C C . VAL A 1 91 ? 14.665 -4.133 7.627 1.00 87.88 91 VAL A C 1
ATOM 717 O O . VAL A 1 91 ? 13.826 -3.304 7.992 1.00 87.88 91 VAL A O 1
ATOM 720 N N . SER A 1 92 ? 15.966 -3.855 7.590 1.00 80.19 92 SER A N 1
ATOM 721 C CA . SER A 1 92 ? 16.519 -2.533 7.883 1.00 80.19 92 SER A CA 1
ATOM 722 C C . SER A 1 92 ? 16.349 -1.570 6.697 1.00 80.19 92 SER A C 1
ATOM 724 O O . SER A 1 92 ? 16.313 -1.971 5.534 1.00 80.19 92 SER A O 1
ATOM 726 N N . GLY A 1 93 ? 16.213 -0.271 6.983 1.00 81.31 93 GLY A N 1
ATOM 727 C CA . GLY A 1 93 ? 16.198 0.780 5.961 1.00 81.31 93 GLY A CA 1
ATOM 728 C C . GLY A 1 93 ? 15.150 1.873 6.170 1.00 81.31 93 GLY A C 1
ATOM 729 O O . GLY A 1 93 ? 14.170 1.720 6.903 1.00 81.31 93 GLY A O 1
ATOM 730 N N . ASN A 1 94 ? 15.346 3.004 5.486 1.00 80.62 94 ASN A N 1
ATOM 731 C CA . ASN A 1 94 ? 14.396 4.115 5.496 1.00 80.62 94 ASN A CA 1
ATOM 732 C C . ASN A 1 94 ? 13.232 3.848 4.531 1.00 80.62 94 ASN A C 1
ATOM 734 O O . ASN A 1 94 ? 13.160 4.384 3.422 1.00 80.62 94 ASN A O 1
ATOM 738 N N . ASN A 1 95 ? 12.309 2.998 4.966 1.00 80.50 95 ASN A N 1
ATOM 739 C CA . ASN A 1 95 ? 11.084 2.734 4.229 1.00 80.50 95 ASN A CA 1
ATOM 740 C C . ASN A 1 95 ? 10.159 3.959 4.327 1.00 80.50 95 ASN A C 1
ATOM 742 O O . ASN A 1 95 ? 9.836 4.425 5.416 1.00 80.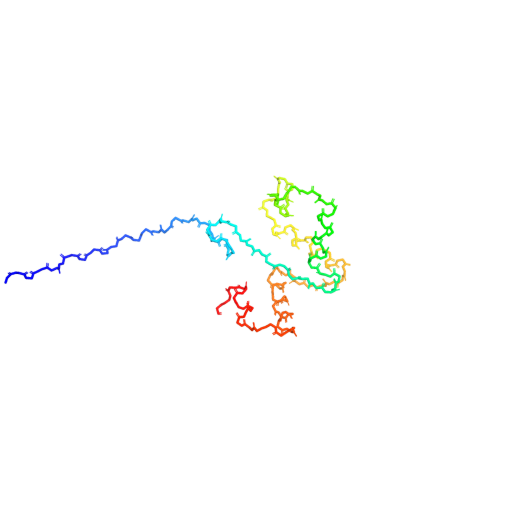50 95 ASN A O 1
ATOM 746 N N . SER A 1 96 ? 9.705 4.500 3.201 1.00 82.75 96 SER A N 1
ATOM 747 C CA . SER A 1 96 ? 8.722 5.592 3.131 1.00 82.75 96 SER A CA 1
ATOM 748 C C . SER A 1 96 ? 7.545 5.150 2.266 1.00 82.75 96 SER A C 1
ATOM 750 O O . SER A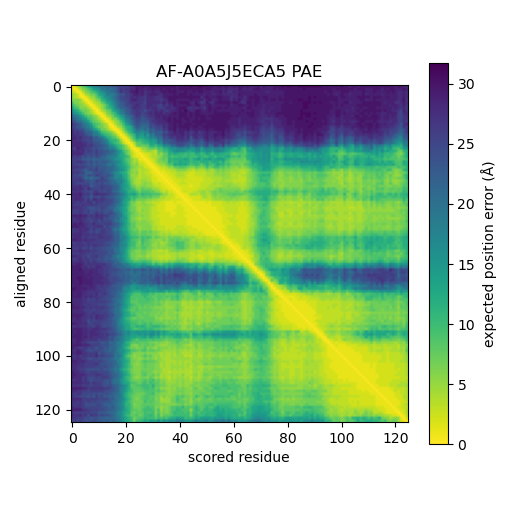 1 96 ? 7.702 4.284 1.413 1.00 82.75 96 SER A O 1
ATOM 752 N N . GLY A 1 97 ? 6.361 5.754 2.404 1.00 81.38 97 GLY A N 1
ATOM 753 C CA . GLY A 1 97 ? 5.253 5.441 1.486 1.00 81.38 97 GLY A CA 1
ATOM 754 C C . GLY A 1 97 ? 5.649 5.616 0.008 1.00 81.38 97 GLY A C 1
ATOM 755 O O . GLY A 1 97 ? 5.153 4.918 -0.873 1.00 81.38 97 GLY A O 1
ATOM 756 N N . HIS A 1 98 ? 6.611 6.503 -0.268 1.00 82.94 98 HIS A N 1
ATOM 757 C CA . HIS A 1 98 ? 7.226 6.648 -1.584 1.00 82.94 98 HIS A CA 1
ATOM 758 C C . HIS A 1 98 ? 8.051 5.429 -2.014 1.00 82.94 98 HIS A C 1
ATOM 760 O O . HIS A 1 98 ? 7.909 4.996 -3.156 1.00 82.94 98 HIS A O 1
ATOM 766 N N . SER A 1 99 ? 8.862 4.842 -1.126 1.00 84.94 99 SER A N 1
ATOM 767 C CA . SER A 1 99 ? 9.638 3.635 -1.448 1.00 84.94 99 SER A CA 1
ATOM 768 C C . SER A 1 99 ? 8.732 2.440 -1.746 1.00 84.94 99 SER A C 1
ATOM 770 O O . SER A 1 99 ? 8.987 1.734 -2.716 1.00 84.94 99 SER A O 1
ATOM 772 N N . PHE A 1 100 ? 7.624 2.271 -1.014 1.00 83.94 100 PHE A N 1
ATOM 773 C CA . PHE A 1 100 ? 6.634 1.228 -1.317 1.00 83.94 100 PHE A CA 1
ATOM 774 C C . PHE A 1 100 ? 5.997 1.411 -2.694 1.00 83.94 100 PHE A C 1
ATOM 776 O O . PHE A 1 100 ? 5.914 0.455 -3.460 1.00 83.94 100 PHE A O 1
ATOM 783 N N . ARG A 1 101 ? 5.587 2.637 -3.048 1.00 85.50 101 ARG A N 1
ATOM 784 C CA . ARG A 1 101 ? 5.016 2.916 -4.378 1.00 85.50 101 ARG A CA 1
ATOM 785 C C . ARG A 1 101 ? 6.027 2.678 -5.500 1.00 85.50 101 ARG A C 1
ATOM 787 O O . ARG A 1 101 ? 5.661 2.108 -6.523 1.00 85.50 101 ARG A O 1
ATOM 794 N N . LYS A 1 102 ? 7.293 3.064 -5.302 1.00 87.69 102 LYS A N 1
ATOM 795 C CA . LYS A 1 102 ? 8.379 2.740 -6.241 1.00 87.69 102 LYS A CA 1
ATOM 796 C C . LYS A 1 102 ? 8.556 1.230 -6.388 1.00 87.69 102 LYS A C 1
ATOM 798 O O . LYS A 1 102 ? 8.565 0.746 -7.509 1.00 87.69 102 LYS A O 1
ATOM 803 N N . GLY A 1 103 ? 8.644 0.499 -5.276 1.00 88.38 103 GLY A N 1
ATOM 804 C CA . GLY A 1 103 ? 8.772 -0.959 -5.281 1.00 88.38 103 GLY A CA 1
ATOM 805 C C . GLY A 1 103 ? 7.613 -1.643 -6.006 1.00 88.38 103 GLY A C 1
ATOM 806 O O . GLY A 1 103 ? 7.850 -2.497 -6.853 1.00 88.38 103 GLY A O 1
ATOM 807 N N . ALA A 1 104 ? 6.376 -1.202 -5.757 1.00 86.81 104 ALA A N 1
ATOM 808 C CA . ALA A 1 104 ? 5.192 -1.697 -6.455 1.00 86.81 104 ALA A CA 1
ATOM 809 C C . ALA A 1 104 ? 5.267 -1.453 -7.972 1.00 86.81 104 ALA A C 1
ATOM 811 O O . ALA A 1 104 ? 4.993 -2.364 -8.747 1.00 86.81 104 ALA A O 1
ATOM 812 N N . ALA A 1 105 ? 5.689 -0.260 -8.405 1.00 89.50 105 ALA A N 1
ATOM 813 C CA . ALA A 1 105 ? 5.877 0.042 -9.825 1.00 89.50 105 ALA A CA 1
ATOM 814 C C . ALA A 1 105 ? 7.010 -0.788 -10.458 1.00 89.50 105 ALA A C 1
ATOM 816 O O . ALA A 1 105 ? 6.864 -1.271 -11.579 1.00 89.50 105 ALA A O 1
ATOM 817 N N . THR A 1 106 ? 8.123 -0.992 -9.745 1.00 91.12 106 THR A N 1
ATOM 818 C CA . THR A 1 106 ? 9.227 -1.856 -10.194 1.00 91.12 106 THR A CA 1
ATOM 819 C C . THR A 1 106 ? 8.767 -3.303 -10.352 1.00 91.12 106 THR A C 1
ATOM 821 O O . THR A 1 106 ? 9.041 -3.918 -11.381 1.00 91.12 106 THR A O 1
ATOM 824 N N . TRP A 1 107 ? 8.027 -3.836 -9.378 1.00 89.38 107 TRP A N 1
ATOM 825 C CA . TRP A 1 107 ? 7.469 -5.185 -9.454 1.00 89.38 107 TRP A CA 1
ATOM 826 C C . TRP A 1 107 ? 6.470 -5.318 -10.608 1.00 89.38 107 TRP A C 1
ATOM 828 O O . TRP A 1 107 ? 6.576 -6.242 -11.409 1.00 89.38 107 TRP A O 1
ATOM 838 N N . ALA A 1 108 ? 5.561 -4.354 -10.763 1.00 87.69 108 ALA A N 1
ATOM 839 C CA . ALA A 1 108 ? 4.597 -4.335 -11.857 1.00 87.69 108 ALA A CA 1
ATOM 840 C C . ALA A 1 108 ? 5.285 -4.324 -13.238 1.00 87.69 108 ALA A C 1
ATOM 842 O O . ALA A 1 108 ? 4.888 -5.064 -14.138 1.00 87.69 108 ALA A O 1
ATOM 843 N N . ARG A 1 109 ? 6.376 -3.561 -13.389 1.00 90.94 109 ARG A N 1
ATOM 844 C CA . ARG A 1 109 ? 7.218 -3.608 -14.594 1.00 90.94 109 ARG A CA 1
ATOM 845 C C . ARG A 1 109 ? 7.875 -4.978 -14.780 1.00 90.94 109 ARG A C 1
ATOM 847 O O . ARG A 1 109 ? 7.910 -5.479 -15.897 1.00 90.94 109 ARG A O 1
ATOM 854 N N . SER A 1 110 ? 8.361 -5.603 -13.704 1.00 90.62 110 SER A N 1
ATOM 855 C CA . SER A 1 110 ? 9.018 -6.920 -13.773 1.00 90.62 110 SER A CA 1
ATOM 856 C C . SER A 1 110 ? 8.095 -8.047 -14.252 1.00 90.62 110 SER A C 1
ATOM 858 O O . SER A 1 110 ? 8.571 -8.997 -14.863 1.00 90.62 110 SER A O 1
ATOM 860 N N . ILE A 1 111 ? 6.780 -7.916 -14.039 1.00 88.75 111 ILE A N 1
ATOM 861 C CA . ILE A 1 111 ? 5.766 -8.852 -14.554 1.00 88.75 111 ILE A CA 1
ATOM 862 C C . ILE A 1 111 ? 5.213 -8.446 -15.934 1.00 88.75 111 ILE A C 1
ATOM 864 O O . ILE A 1 111 ? 4.229 -9.020 -16.394 1.00 88.75 111 ILE A O 1
ATOM 868 N N . GLY A 1 112 ? 5.820 -7.452 -16.592 1.00 90.75 112 GLY A N 1
ATOM 869 C CA . GLY A 1 112 ? 5.498 -7.058 -17.965 1.00 90.75 112 GLY A CA 1
ATOM 870 C C . GLY A 1 112 ? 4.400 -6.003 -18.119 1.00 90.75 112 GLY A C 1
ATOM 871 O O . GLY A 1 112 ? 3.910 -5.816 -19.231 1.00 90.75 112 GLY A O 1
ATOM 872 N N . ILE A 1 113 ? 3.996 -5.294 -17.055 1.00 88.88 113 ILE A N 1
ATOM 873 C CA . ILE A 1 113 ? 3.034 -4.188 -17.198 1.00 88.88 113 ILE A CA 1
ATOM 874 C C . ILE A 1 113 ? 3.720 -3.007 -17.912 1.00 88.88 113 ILE A C 1
ATOM 876 O O . ILE A 1 113 ? 4.737 -2.520 -17.409 1.00 88.88 113 ILE A O 1
ATOM 880 N N . PRO A 1 114 ? 3.169 -2.504 -19.038 1.00 91.88 114 PRO A N 1
ATOM 881 C CA . PRO A 1 114 ? 3.758 -1.391 -19.775 1.00 91.88 114 PRO A CA 1
ATOM 882 C C . PRO A 1 114 ? 3.825 -0.095 -18.962 1.00 91.88 114 PRO A C 1
ATOM 884 O O . PRO A 1 114 ? 2.894 0.249 -18.229 1.00 91.88 114 PRO A O 1
ATOM 887 N N . ASP A 1 115 ? 4.881 0.685 -19.185 1.00 89.12 115 ASP A N 1
ATOM 888 C CA . ASP A 1 115 ? 5.122 1.970 -18.518 1.00 89.12 115 ASP A CA 1
ATOM 889 C C . ASP A 1 115 ? 3.952 2.945 -18.650 1.00 89.12 115 ASP A C 1
ATOM 891 O O . ASP A 1 115 ? 3.604 3.605 -17.674 1.00 89.12 115 ASP A O 1
ATOM 895 N N . ALA A 1 116 ? 3.294 2.976 -19.812 1.00 88.62 116 ALA A N 1
ATOM 896 C CA . ALA A 1 116 ? 2.117 3.810 -20.040 1.00 88.62 116 ALA A CA 1
ATOM 897 C C . ALA A 1 116 ? 0.988 3.505 -19.036 1.00 88.62 116 ALA A C 1
ATOM 899 O O . ALA A 1 116 ? 0.364 4.419 -18.502 1.00 88.62 116 ALA A O 1
ATOM 900 N N . HIS A 1 117 ? 0.758 2.229 -18.704 1.00 86.25 117 HIS A N 1
ATOM 901 C CA . HIS A 1 117 ? -0.245 1.84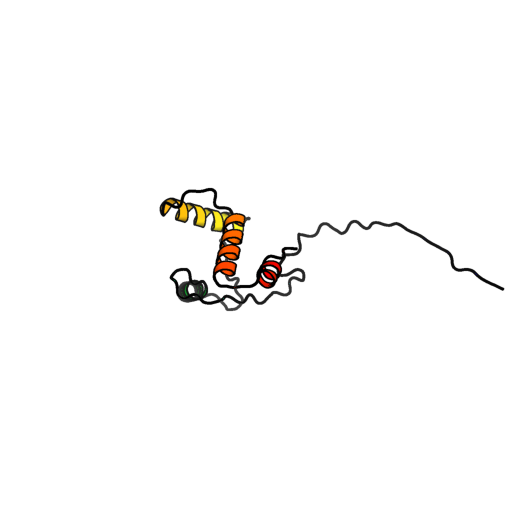1 -17.708 1.00 86.25 117 HIS A CA 1
ATOM 902 C C . HIS A 1 117 ? 0.200 2.203 -16.286 1.00 86.25 117 HIS A C 1
ATOM 904 O O . HIS A 1 117 ? -0.607 2.688 -15.491 1.00 86.25 117 HIS A O 1
ATOM 910 N N . LEU A 1 118 ? 1.484 2.022 -15.961 1.00 84.38 118 LEU A N 1
ATOM 911 C CA . LEU A 1 118 ? 2.027 2.401 -14.651 1.00 84.38 118 LEU A CA 1
ATOM 912 C C . LEU A 1 118 ? 1.967 3.915 -14.420 1.00 84.38 118 LEU A C 1
ATOM 914 O O . LEU A 1 118 ? 1.613 4.355 -13.326 1.00 84.38 118 LEU A O 1
ATOM 918 N N . GLN A 1 119 ? 2.273 4.710 -15.447 1.00 84.56 119 GLN A N 1
ATOM 919 C CA . GLN A 1 119 ? 2.197 6.171 -15.409 1.00 84.56 119 GLN A CA 1
ATOM 920 C C . GLN A 1 119 ? 0.760 6.653 -15.196 1.00 84.56 119 GLN A C 1
ATOM 922 O O . GLN A 1 119 ? 0.537 7.521 -14.349 1.00 84.56 119 GLN A O 1
ATOM 927 N N . LEU A 1 120 ? -0.219 6.041 -15.874 1.00 81.62 120 LEU A N 1
ATOM 928 C CA . LEU A 1 120 ? -1.640 6.327 -15.656 1.00 81.62 120 LEU A CA 1
ATOM 929 C C . LEU A 1 120 ? -2.058 6.046 -14.204 1.00 81.62 120 LEU A C 1
ATOM 931 O O . LEU A 1 120 ? -2.651 6.911 -13.559 1.00 81.62 120 LEU A O 1
ATOM 935 N N . LEU A 1 121 ? -1.687 4.882 -13.658 1.00 76.19 121 LEU A N 1
ATOM 936 C CA . LEU A 1 121 ? -2.005 4.492 -12.275 1.00 76.19 121 LEU A CA 1
ATOM 937 C C . LEU A 1 121 ? -1.325 5.386 -11.226 1.00 76.19 121 LEU A C 1
ATOM 939 O O . LEU A 1 121 ? -1.901 5.676 -10.178 1.00 76.19 121 LEU A O 1
ATOM 943 N N . GLY A 1 122 ? -0.089 5.815 -11.491 1.00 74.06 122 GLY A N 1
ATOM 944 C CA . GLY A 1 122 ? 0.680 6.688 -10.604 1.00 74.06 122 GLY A CA 1
ATOM 945 C C . GLY A 1 122 ? 0.330 8.174 -10.723 1.00 74.06 122 GLY A C 1
ATOM 946 O O . GLY A 1 122 ? 0.778 8.967 -9.886 1.00 74.06 122 GLY A O 1
ATOM 947 N N . CYS A 1 123 ? -0.444 8.551 -11.747 1.00 72.62 123 CYS A N 1
ATOM 948 C CA . CYS A 1 123 ? -0.601 9.928 -12.219 1.00 72.62 123 CYS A CA 1
ATOM 949 C C . CYS A 1 123 ? 0.760 10.604 -12.472 1.00 72.62 123 CYS A C 1
ATOM 951 O O . CYS A 1 123 ? 1.004 11.729 -12.020 1.00 72.62 123 CYS A O 1
ATOM 953 N N . TRP A 1 124 ? 1.674 9.886 -13.126 1.00 74.50 124 TRP A N 1
ATOM 954 C CA . TRP A 1 124 ? 2.991 10.387 -13.524 1.00 74.50 124 TRP A CA 1
ATOM 955 C C . TRP A 1 124 ? 2.899 10.958 -14.944 1.00 74.50 124 TRP A C 1
ATOM 957 O O . TRP A 1 124 ? 2.134 10.448 -15.760 1.00 74.50 124 TRP A O 1
ATOM 967 N N . LYS A 1 125 ? 3.635 12.039 -15.206 1.00 63.03 125 LYS A N 1
ATOM 968 C CA . LYS A 1 125 ? 3.793 12.633 -16.538 1.00 63.03 125 LYS A CA 1
ATOM 969 C C . LYS A 1 125 ? 5.179 12.316 -17.066 1.00 63.03 125 LYS A C 1
ATOM 971 O O . LYS A 1 125 ? 6.097 12.253 -16.215 1.00 63.03 125 LYS A O 1
#

InterPro domains:
  IPR011010 DNA breaking-rejoining enzyme, catalytic core [SSF56349] (23-125)
  IPR013762 Integrase-like, catalytic domain superfamily [G3DSA:1.10.443.10] (18-125)
  IPR052925 Phage Integrase-like Recombinase [PTHR34605] (23-124)

pLDDT: mean 73.5, std 18.74, range [32.62, 94.25]

Organism: NCBI:txid1250544

Sequence (125 aa):
MAHHPQIRTSPRRRLPPLFDTPRKTDPFQVGITITIAAGSDAACPVKSLRHLFKKYQLPTFSPLFTLSRNLTTTVNSAFTRTKVILLELGVSGNNSGHSFRKGAATWARSIGIPDAHLQLLGCWK

Solvent-accessible surface area (backbone atoms only — not comparable to full-atom values): 8527 Å² total; per-residue (Å²): 140,78,89,84,90,82,85,90,80,85,85,79,86,73,74,73,78,93,68,69,83,59,47,92,80,40,73,81,72,78,74,71,88,81,88,79,71,75,56,95,58,95,80,14,57,49,62,52,49,53,51,48,47,72,75,52,80,68,64,91,88,52,72,96,74,82,73,75,97,78,67,95,49,70,69,58,55,56,50,49,52,52,51,53,54,35,48,77,71,68,52,79,76,93,79,42,80,64,52,54,53,51,49,52,52,53,51,43,43,74,75,66,51,54,66,71,60,53,27,62,75,67,73,54,131

Mean predicted aligned error: 13.01 Å

Radius of gyration: 23.04 Å; Cα contacts (8 Å, |Δi|>4): 35; chains: 1; bounding box: 39×70×59 Å

Secondary structure (DSSP, 8-state):
--------------PPP------TT-TTSS------PPPSSTT-HHHHHHHHHHHS---TTS-SS---TT-S-HHHHHHHHHHHHHHHTT--S---HHHHHHHHHHHHHHTT--HHHHHHHHT--

Foldseek 3Di:
DDDDDDDDDDDDPPPPPPDDDQPPQHNPPPDDDDDQDADPDPPGVVVVLVVVCVVDPDDPPDDSDDDDPPDPDPVVVVVVVVVVVCVVVVNDDDDDPVNVLVVVLVVCVVVPNDPVVSCVVVVHD